Protein AF-A0A2N6BA89-F1 (afdb_monomer_lite)

Sequence (84 aa):
MSDVVYKKLAAHLDDLPGGFPSTESGVELKILKKLFSPEEAALAVKLTLIPEEAYVIAHRAGENIDKVKEKLHEMSRKGLIYSI

pLDDT: mean 93.54, std 5.65, range [59.25, 97.12]

Secondary structure (DSSP, 8-state):
-HHHHHHHHHHHHHTSTT-----TT-HHHHHHHHH--HHHHHHHTT--SS---HHHHHHHHTS-HHHHHHHHHHHHHTTSS---

Foldseek 3Di:
DLLVLLVLLQVLQCPDPVHRDADPVRVSSVVCVVQDDSVLSLLNSQDDPDDDDLVVSCVSSVHDSVVSVVSVVVCVVSVNDDDD

Radius of gyration: 12.63 Å; chains: 1; bounding box: 30×30×31 Å

Structure (mmCIF, N/CA/C/O backbone):
data_AF-A0A2N6BA89-F1
#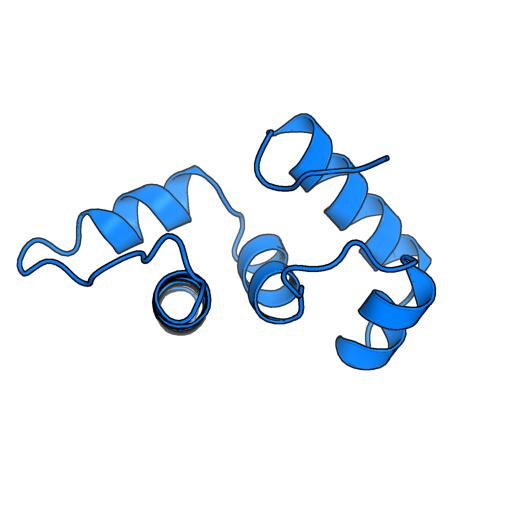
_entry.id   AF-A0A2N6BA89-F1
#
loop_
_atom_site.group_PDB
_atom_site.id
_atom_site.type_symbol
_atom_site.label_atom_id
_atom_site.label_alt_id
_atom_site.label_comp_id
_atom_site.label_asym_id
_atom_site.label_entity_id
_atom_site.label_seq_id
_atom_site.pdbx_PDB_ins_code
_atom_site.Cartn_x
_atom_site.Cartn_y
_atom_site.Cartn_z
_atom_site.occupancy
_atom_site.B_iso_or_equiv
_atom_site.auth_seq_id
_atom_site.auth_comp_id
_atom_site.auth_asym_id
_atom_site.auth_atom_id
_atom_site.pdbx_PDB_model_num
ATOM 1 N N . MET A 1 1 ? 0.742 16.341 4.027 1.00 59.25 1 MET A N 1
ATOM 2 C CA . MET A 1 1 ? 0.860 15.668 2.710 1.00 59.25 1 MET A CA 1
ATOM 3 C C . MET A 1 1 ? 0.663 14.158 2.823 1.00 59.25 1 MET A C 1
ATOM 5 O O . MET A 1 1 ? -0.150 13.631 2.078 1.00 59.25 1 MET A O 1
ATOM 9 N N . SER A 1 2 ? 1.310 13.480 3.780 1.00 68.44 2 SER A N 1
ATOM 10 C CA . SER A 1 2 ? 1.138 12.039 4.054 1.00 68.44 2 SER A CA 1
ATOM 11 C C . SER A 1 2 ? -0.323 11.616 4.269 1.00 68.44 2 SER A C 1
ATOM 13 O O . SER A 1 2 ? -0.775 10.655 3.658 1.00 68.44 2 SER A O 1
ATOM 15 N N . ASP A 1 3 ? -1.102 12.379 5.041 1.00 81.25 3 ASP A N 1
ATOM 16 C CA . ASP A 1 3 ? -2.523 12.072 5.289 1.00 81.25 3 ASP A CA 1
ATOM 17 C C . ASP A 1 3 ? -3.389 12.025 4.028 1.00 81.25 3 ASP A C 1
ATOM 19 O O . ASP A 1 3 ? -4.351 11.263 3.970 1.00 81.25 3 ASP A O 1
ATOM 23 N N . VAL A 1 4 ? -3.046 12.808 3.003 1.00 92.62 4 VAL A N 1
ATOM 24 C CA . VAL A 1 4 ? -3.778 12.800 1.729 1.00 92.62 4 VAL A CA 1
ATOM 25 C C . VAL A 1 4 ? -3.526 11.493 0.980 1.00 92.62 4 VAL A C 1
ATOM 27 O O . VAL A 1 4 ? -4.448 10.956 0.374 1.00 92.62 4 VAL A O 1
ATOM 30 N N . VAL A 1 5 ? -2.303 10.961 1.044 1.00 95.81 5 VAL A N 1
ATOM 31 C CA . VAL A 1 5 ? -1.947 9.691 0.396 1.00 95.81 5 VAL A CA 1
ATOM 32 C C . VAL A 1 5 ? -2.696 8.531 1.046 1.00 95.81 5 VAL A C 1
ATOM 34 O O . VAL A 1 5 ? -3.314 7.744 0.338 1.00 95.81 5 VAL A O 1
ATOM 37 N N . TYR A 1 6 ? -2.741 8.467 2.379 1.00 96.31 6 TYR A N 1
ATOM 38 C CA . TYR A 1 6 ? -3.470 7.398 3.071 1.00 96.31 6 TYR A CA 1
ATOM 39 C C . TYR A 1 6 ? -4.984 7.470 2.861 1.00 96.31 6 TYR A C 1
ATOM 41 O O . TYR A 1 6 ? -5.623 6.433 2.745 1.00 96.31 6 TYR A O 1
ATOM 49 N N . LYS A 1 7 ? -5.563 8.673 2.748 1.00 95.38 7 LYS A N 1
ATOM 50 C CA . LYS A 1 7 ? -6.979 8.829 2.378 1.00 95.38 7 LYS A CA 1
ATOM 51 C C . LYS A 1 7 ? -7.266 8.331 0.962 1.00 95.38 7 LYS A C 1
ATOM 53 O O . LYS A 1 7 ? -8.277 7.675 0.749 1.00 95.38 7 LYS A O 1
ATOM 58 N N . LYS A 1 8 ? -6.370 8.609 0.008 1.00 96.06 8 LYS A N 1
ATOM 59 C CA . LYS A 1 8 ? -6.473 8.070 -1.357 1.00 96.06 8 LYS A CA 1
ATOM 60 C C . LYS A 1 8 ? -6.352 6.550 -1.371 1.00 96.06 8 LYS A C 1
ATOM 62 O O . LYS A 1 8 ? -7.100 5.908 -2.093 1.00 96.06 8 LYS A O 1
ATOM 67 N N . LEU A 1 9 ? -5.448 5.992 -0.566 1.00 96.44 9 LEU A N 1
ATOM 68 C CA . LEU A 1 9 ? -5.313 4.546 -0.416 1.00 96.44 9 LEU A CA 1
ATOM 69 C C . LEU A 1 9 ? -6.573 3.921 0.178 1.00 96.44 9 LEU A C 1
ATOM 71 O O . LEU A 1 9 ? -7.061 2.947 -0.375 1.00 96.44 9 LEU A O 1
ATOM 75 N N . ALA A 1 10 ? -7.130 4.500 1.243 1.00 96.19 10 ALA A N 1
ATOM 76 C CA . ALA A 1 10 ? -8.373 4.011 1.831 1.00 96.19 10 ALA A CA 1
ATOM 77 C C . ALA A 1 10 ? -9.518 3.999 0.808 1.00 96.19 10 ALA A C 1
ATOM 79 O O . ALA A 1 10 ? -10.140 2.964 0.626 1.00 96.19 10 ALA A O 1
ATOM 80 N N . ALA A 1 11 ? -9.725 5.104 0.083 1.00 95.56 11 ALA A N 1
ATOM 81 C CA . ALA A 1 11 ? -10.748 5.179 -0.961 1.00 95.56 11 ALA A CA 1
ATOM 82 C C . ALA A 1 11 ? -10.513 4.156 -2.086 1.00 95.56 11 ALA A C 1
ATOM 84 O O . ALA A 1 11 ? -11.439 3.476 -2.503 1.00 95.56 11 ALA A O 1
ATOM 85 N N . HIS A 1 12 ? -9.264 3.996 -2.533 1.00 95.12 12 HIS A N 1
ATOM 86 C CA . HIS A 1 12 ? -8.923 3.013 -3.560 1.00 95.12 12 HIS A CA 1
ATOM 87 C C . HIS A 1 12 ? -9.218 1.574 -3.118 1.00 95.12 12 HIS A C 1
ATOM 89 O O . HIS A 1 12 ? -9.717 0.787 -3.914 1.00 95.12 12 HIS A O 1
ATOM 95 N N . LEU A 1 13 ? -8.917 1.228 -1.863 1.00 94.31 13 LEU A N 1
ATOM 96 C CA . LEU A 1 13 ? -9.234 -0.087 -1.305 1.00 94.31 13 LEU A CA 1
ATOM 97 C C . LEU A 1 13 ? -10.745 -0.281 -1.107 1.00 94.31 13 LEU A C 1
ATOM 99 O O . LEU A 1 13 ? -11.227 -1.401 -1.248 1.00 94.31 13 LEU A O 1
ATOM 103 N N . ASP A 1 14 ? -11.482 0.792 -0.812 1.00 95.44 14 ASP A N 1
ATOM 104 C CA . ASP A 1 14 ? -12.940 0.763 -0.654 1.00 95.44 14 ASP A CA 1
ATOM 105 C C . ASP A 1 14 ? -13.686 0.536 -1.975 1.00 95.44 14 ASP A C 1
ATOM 107 O O . ASP A 1 14 ? -14.708 -0.143 -1.996 1.0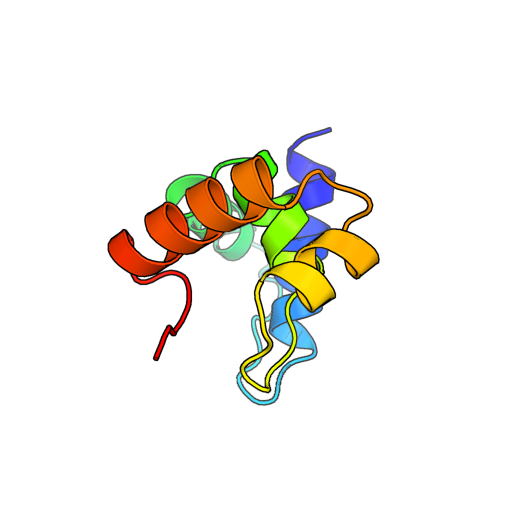0 95.44 14 ASP A O 1
ATOM 111 N N . ASP A 1 15 ? -13.117 1.000 -3.090 1.00 92.31 15 ASP A N 1
ATOM 112 C CA . ASP A 1 15 ? -13.638 0.748 -4.440 1.00 92.31 15 ASP A CA 1
ATOM 113 C C . ASP A 1 15 ? -13.414 -0.705 -4.922 1.00 92.31 15 ASP A C 1
ATOM 115 O O . ASP A 1 15 ? -13.968 -1.118 -5.947 1.00 92.31 15 ASP A O 1
ATOM 119 N N . LEU A 1 16 ? -12.598 -1.505 -4.221 1.00 90.38 16 LEU A N 1
ATOM 120 C CA . LEU A 1 16 ? -12.371 -2.912 -4.563 1.00 90.38 16 LEU A CA 1
ATOM 121 C C . LEU A 1 16 ? -13.494 -3.811 -4.012 1.00 90.38 16 LEU A C 1
ATOM 123 O O . LEU A 1 16 ? -14.078 -3.499 -2.978 1.00 90.38 16 LEU A O 1
ATOM 127 N N . PRO A 1 17 ? -13.745 -4.997 -4.608 1.00 86.62 17 PRO A N 1
ATOM 128 C CA . PRO A 1 17 ? -14.810 -5.913 -4.169 1.00 86.62 17 PRO A CA 1
ATOM 129 C C . PRO A 1 17 ? -14.762 -6.377 -2.697 1.00 86.62 17 PRO A C 1
ATOM 131 O O . PRO A 1 17 ? -15.708 -7.011 -2.238 1.00 86.62 17 PRO A O 1
ATOM 134 N N . GLY A 1 18 ? -13.677 -6.098 -1.963 1.00 84.81 18 GLY A N 1
ATOM 135 C CA . GLY A 1 18 ? -13.545 -6.373 -0.528 1.00 84.81 18 GLY A CA 1
ATOM 136 C C . GLY A 1 18 ? -13.921 -5.208 0.397 1.00 84.81 18 GLY A C 1
ATOM 137 O O . GLY A 1 18 ? -14.202 -5.456 1.568 1.00 84.81 18 GLY A O 1
ATOM 138 N N . GLY A 1 19 ? -13.955 -3.973 -0.113 1.00 89.31 19 GLY A N 1
ATOM 139 C CA . GLY A 1 19 ? -14.207 -2.763 0.668 1.00 89.31 19 GLY A CA 1
ATOM 140 C C . GLY A 1 19 ? -13.119 -2.429 1.701 1.00 89.31 19 GLY A C 1
ATOM 141 O O . GLY A 1 19 ? -12.337 -3.271 2.146 1.00 89.31 19 GLY A O 1
ATOM 142 N N . PHE A 1 20 ? -13.083 -1.167 2.120 1.00 93.62 20 PHE A N 1
ATOM 143 C CA . PHE A 1 20 ? -12.240 -0.645 3.192 1.00 93.62 20 PHE A CA 1
ATOM 144 C C . PHE A 1 20 ? -12.881 0.636 3.758 1.00 93.62 20 PHE A C 1
ATOM 146 O O . PHE A 1 20 ? -12.344 1.739 3.597 1.00 93.62 20 PHE A O 1
ATOM 153 N N . PRO A 1 21 ? -14.057 0.508 4.401 1.00 92.44 21 PRO A N 1
ATOM 154 C CA . PRO A 1 21 ? -14.930 1.641 4.672 1.00 92.44 21 PRO A CA 1
ATOM 155 C C . PRO A 1 21 ? -14.306 2.625 5.662 1.00 92.44 21 PRO A C 1
ATOM 157 O O . PRO A 1 21 ? -13.645 2.241 6.632 1.00 92.44 21 PRO A O 1
ATOM 160 N N . SER A 1 22 ? -14.575 3.917 5.456 1.00 92.19 22 SER A N 1
ATOM 161 C CA . SER A 1 22 ? -14.173 4.957 6.405 1.00 92.19 22 SER A CA 1
ATOM 162 C C . SER A 1 22 ? -14.863 4.776 7.756 1.00 92.19 22 SER A C 1
ATOM 164 O O . SER A 1 22 ? -16.045 4.428 7.807 1.00 92.19 22 SER A O 1
ATOM 166 N N . THR A 1 23 ? -14.167 5.090 8.850 1.00 92.31 23 THR A N 1
ATOM 167 C CA . THR A 1 23 ? -14.748 5.047 10.198 1.00 92.31 23 THR A CA 1
ATOM 168 C C . THR A 1 23 ? -14.710 6.420 10.855 1.00 92.31 23 THR A C 1
ATOM 170 O O . THR A 1 23 ? -13.786 7.201 10.634 1.00 92.31 23 THR A O 1
ATOM 173 N N . GLU A 1 24 ? -15.668 6.704 11.741 1.00 89.69 24 GLU A N 1
ATOM 174 C CA . GLU A 1 24 ? -15.688 7.964 12.505 1.00 89.69 24 GLU A CA 1
ATOM 175 C C . GLU A 1 24 ? -14.419 8.146 13.353 1.00 89.69 24 GLU A C 1
ATOM 177 O O . GLU A 1 24 ? -13.930 9.257 13.548 1.00 89.69 24 GLU A O 1
ATOM 182 N N . SER A 1 25 ? -13.845 7.036 13.827 1.00 91.88 25 SER A N 1
ATOM 183 C CA . SER A 1 25 ? -12.620 7.037 14.632 1.00 91.88 25 SER A CA 1
ATOM 184 C C . SER A 1 25 ? -11.329 7.243 13.821 1.00 91.88 25 SER A C 1
ATOM 186 O O . SER A 1 25 ? -10.262 7.468 14.409 1.00 91.88 25 SER A O 1
ATOM 188 N N . GLY A 1 26 ? -11.396 7.125 12.489 1.00 91.56 26 GLY A N 1
ATOM 189 C CA . GLY A 1 26 ? -10.240 7.145 11.592 1.00 91.56 26 GLY A CA 1
ATOM 190 C C . GLY A 1 26 ? -9.254 5.994 11.831 1.00 91.56 26 GLY A C 1
ATOM 191 O O . GLY A 1 26 ? -8.050 6.144 11.582 1.00 91.56 26 GLY A O 1
ATOM 192 N N . VAL A 1 27 ? -9.716 4.872 12.401 1.00 95.00 27 VAL A N 1
ATOM 193 C CA . VAL A 1 27 ? -8.857 3.720 12.724 1.00 95.00 27 VAL A CA 1
ATOM 194 C C . VAL A 1 27 ? -8.258 3.097 11.464 1.00 95.00 27 VAL A C 1
ATOM 196 O O . VAL A 1 27 ? -7.098 2.690 11.479 1.00 95.00 27 VAL A O 1
ATOM 199 N N . GLU A 1 28 ? -8.990 3.120 10.355 1.00 93.94 28 GLU A N 1
ATOM 200 C CA . GLU A 1 28 ? -8.574 2.630 9.046 1.00 93.94 28 GLU A CA 1
ATOM 201 C C . GLU A 1 28 ? -7.314 3.356 8.553 1.00 93.94 28 GLU A C 1
ATOM 203 O O . GLU A 1 28 ? -6.333 2.724 8.160 1.00 93.94 28 GLU A O 1
ATOM 208 N N . LEU A 1 29 ? -7.251 4.683 8.712 1.00 95.44 29 LEU A N 1
ATOM 209 C CA . LEU A 1 29 ? -6.070 5.466 8.341 1.00 95.44 29 LEU A CA 1
ATOM 210 C C . LEU A 1 29 ? -4.881 5.182 9.265 1.00 95.44 29 LEU A C 1
ATOM 212 O O . LEU A 1 29 ? -3.732 5.209 8.821 1.00 95.44 29 LEU A O 1
ATOM 216 N N . LYS A 1 30 ? -5.129 4.909 10.554 1.00 94.75 30 LYS A N 1
ATOM 217 C CA . LYS A 1 30 ? -4.072 4.511 11.501 1.00 94.75 30 LYS A CA 1
ATOM 218 C C . LYS A 1 30 ? -3.498 3.139 11.149 1.00 94.75 30 LYS A C 1
ATOM 220 O O . LYS A 1 30 ? -2.295 2.951 11.306 1.00 94.75 30 LYS A O 1
ATOM 225 N N . ILE A 1 31 ? -4.328 2.210 10.676 1.00 95.12 31 ILE A N 1
ATOM 226 C CA . ILE A 1 31 ? -3.892 0.895 10.191 1.00 95.12 31 ILE A CA 1
ATOM 227 C C . ILE A 1 31 ? -3.012 1.072 8.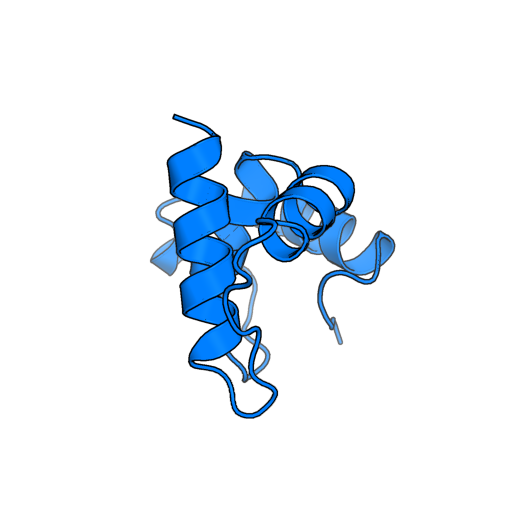950 1.00 95.12 31 ILE A C 1
ATOM 229 O O . ILE A 1 31 ? -1.872 0.612 8.954 1.00 95.12 31 ILE A O 1
ATOM 233 N N . LEU A 1 32 ? -3.469 1.824 7.943 1.00 96.12 32 LEU A N 1
ATOM 234 C CA . LEU A 1 32 ? -2.692 2.052 6.719 1.00 96.12 32 LEU A CA 1
ATOM 235 C C . LEU A 1 32 ? -1.324 2.687 6.995 1.00 96.12 32 LEU A C 1
ATOM 237 O O . LEU A 1 32 ? -0.325 2.238 6.446 1.00 96.12 32 LEU A O 1
ATOM 241 N N . LYS A 1 33 ? -1.248 3.663 7.907 1.00 95.94 33 LYS A N 1
ATOM 242 C CA . LYS A 1 33 ? 0.018 4.297 8.326 1.00 95.94 33 LYS A CA 1
ATOM 243 C C . LYS A 1 33 ? 1.001 3.358 9.024 1.00 95.94 33 LYS A C 1
ATOM 245 O O . LYS A 1 33 ? 2.188 3.662 9.074 1.00 95.94 33 LYS A O 1
ATOM 250 N N . LYS A 1 34 ? 0.513 2.279 9.642 1.00 96.12 34 LYS A N 1
ATOM 251 C CA . LYS A 1 34 ? 1.365 1.261 10.277 1.00 96.12 34 LYS A CA 1
ATOM 252 C C . LYS A 1 34 ? 1.866 0.229 9.274 1.00 96.12 34 LYS A C 1
ATOM 254 O O . LYS A 1 34 ? 2.918 -0.357 9.498 1.00 96.12 34 LYS A O 1
ATOM 259 N N . LEU A 1 35 ? 1.092 -0.008 8.220 1.00 96.31 35 LEU A N 1
ATOM 260 C CA . LEU A 1 35 ? 1.360 -1.033 7.220 1.00 96.31 35 LEU A CA 1
ATOM 261 C C . LEU A 1 35 ? 2.218 -0.507 6.065 1.00 96.31 35 LEU A C 1
ATOM 263 O O . LEU A 1 35 ? 3.156 -1.181 5.654 1.00 96.31 35 LEU A O 1
ATOM 267 N N . PHE A 1 36 ? 1.929 0.700 5.582 1.00 96.38 36 PHE A N 1
ATOM 268 C CA . PHE A 1 36 ? 2.564 1.292 4.409 1.00 96.38 36 PHE A CA 1
ATOM 269 C C . PHE A 1 36 ? 3.414 2.500 4.793 1.00 96.38 36 PHE A C 1
ATOM 271 O O . PHE A 1 36 ? 3.000 3.342 5.593 1.00 96.38 36 PHE A O 1
ATOM 278 N N . SER A 1 37 ? 4.567 2.642 4.146 1.00 95.88 37 SER A N 1
ATOM 279 C CA . SER A 1 37 ? 5.234 3.935 4.033 1.00 95.88 37 SER A CA 1
ATOM 280 C C . SER A 1 37 ? 4.417 4.877 3.128 1.00 95.88 37 SER A C 1
ATOM 282 O O . SER A 1 37 ? 3.597 4.419 2.326 1.00 95.88 37 SER A O 1
ATOM 284 N N . PRO A 1 38 ? 4.638 6.204 3.184 1.00 95.56 38 PRO A N 1
ATOM 285 C CA . PRO A 1 38 ? 3.962 7.134 2.278 1.00 95.56 38 PRO A CA 1
ATOM 286 C C . PRO A 1 38 ? 4.207 6.825 0.794 1.00 95.56 38 PRO A C 1
ATOM 288 O O . PRO A 1 38 ? 3.335 7.068 -0.035 1.00 95.56 38 PRO A O 1
ATOM 291 N N . GLU A 1 39 ? 5.380 6.290 0.460 1.00 94.44 39 GLU A N 1
ATOM 292 C CA . GLU A 1 39 ? 5.752 5.940 -0.912 1.00 94.44 39 GLU A CA 1
ATOM 293 C C . GLU A 1 39 ? 5.075 4.647 -1.366 1.00 94.44 39 GLU A C 1
ATOM 295 O O . GLU A 1 39 ? 4.550 4.585 -2.476 1.00 94.44 39 GLU A O 1
ATOM 300 N N . GLU A 1 40 ? 5.019 3.641 -0.491 1.00 96.19 40 GLU A N 1
ATOM 301 C CA . GLU A 1 40 ? 4.292 2.395 -0.751 1.00 96.19 40 GLU A CA 1
ATOM 302 C C . GLU A 1 40 ? 2.796 2.664 -0.900 1.00 96.19 40 GLU A C 1
ATOM 304 O O . GLU A 1 40 ? 2.165 2.144 -1.812 1.00 96.19 40 GLU A O 1
ATOM 309 N N . ALA A 1 41 ? 2.226 3.525 -0.053 1.00 96.81 41 ALA A N 1
ATOM 310 C CA . ALA A 1 41 ? 0.823 3.905 -0.146 1.00 96.81 41 ALA A CA 1
ATOM 311 C C . ALA A 1 41 ? 0.511 4.651 -1.454 1.00 96.81 41 ALA A C 1
ATOM 313 O O . ALA A 1 41 ? -0.545 4.443 -2.050 1.00 96.81 41 ALA A O 1
ATOM 314 N N . ALA A 1 42 ? 1.429 5.501 -1.925 1.00 95.88 42 ALA A N 1
ATOM 315 C CA . ALA A 1 42 ? 1.277 6.190 -3.203 1.00 95.88 42 ALA A CA 1
ATOM 316 C C . ALA A 1 42 ? 1.321 5.218 -4.393 1.00 95.88 42 ALA A C 1
ATOM 318 O O . ALA A 1 42 ? 0.537 5.377 -5.330 1.00 95.88 42 ALA A O 1
ATOM 319 N N . LEU A 1 43 ? 2.193 4.205 -4.334 1.00 96.44 43 LEU A N 1
ATOM 320 C CA . LEU A 1 43 ? 2.284 3.156 -5.347 1.00 96.44 43 LEU A CA 1
ATOM 321 C C . LEU A 1 43 ? 1.072 2.215 -5.304 1.00 96.44 43 LEU A C 1
ATOM 323 O O . LEU A 1 43 ? 0.527 1.881 -6.351 1.00 96.44 43 LEU A O 1
ATOM 327 N N . ALA A 1 44 ? 0.605 1.843 -4.111 1.00 96.00 44 ALA A N 1
ATOM 328 C CA . ALA A 1 44 ? -0.530 0.945 -3.910 1.00 96.00 44 ALA A CA 1
ATOM 329 C C . ALA A 1 44 ? -1.816 1.461 -4.575 1.00 96.00 44 ALA A C 1
ATOM 331 O O . ALA A 1 44 ? -2.534 0.685 -5.189 1.00 96.00 44 ALA A O 1
ATOM 332 N N . VAL A 1 45 ? -2.057 2.779 -4.555 1.00 95.69 45 VAL A N 1
ATOM 333 C CA . VAL A 1 45 ? -3.193 3.427 -5.252 1.00 95.69 45 VAL A CA 1
ATOM 334 C C . VAL A 1 45 ? -3.143 3.249 -6.781 1.00 95.69 45 VAL A C 1
ATOM 336 O O . VAL A 1 45 ? -4.122 3.512 -7.477 1.00 95.69 45 VAL A O 1
ATOM 339 N N . LYS A 1 46 ? -1.993 2.860 -7.343 1.00 95.19 46 LYS A N 1
ATOM 340 C CA . LYS A 1 46 ? -1.807 2.611 -8.781 1.00 95.19 46 LYS A CA 1
ATOM 341 C C . LYS A 1 46 ? -1.951 1.139 -9.156 1.00 95.19 46 LYS A C 1
ATOM 343 O O . LYS A 1 46 ? -1.908 0.826 -10.349 1.00 95.19 46 LYS A O 1
ATOM 348 N N . LEU A 1 47 ? -2.081 0.253 -8.176 1.00 94.62 47 LEU A N 1
ATOM 349 C CA . LEU A 1 47 ? -2.281 -1.166 -8.421 1.00 94.62 47 LEU A CA 1
ATOM 350 C C . LEU A 1 47 ? -3.725 -1.431 -8.838 1.00 94.62 47 LEU A C 1
ATOM 352 O O . LEU A 1 47 ? -4.612 -0.594 -8.679 1.00 94.62 47 LEU A O 1
ATOM 356 N N . THR A 1 48 ? -3.941 -2.591 -9.439 1.00 92.00 48 THR A N 1
ATOM 357 C CA . THR A 1 48 ? -5.272 -3.057 -9.813 1.00 92.00 48 THR A CA 1
ATOM 358 C C . THR A 1 48 ? -5.524 -4.419 -9.180 1.00 92.00 48 THR A C 1
ATOM 360 O O . THR A 1 48 ? -4.627 -5.027 -8.597 1.00 92.00 48 THR A O 1
ATOM 363 N N . LEU A 1 49 ? -6.766 -4.894 -9.269 1.00 88.38 49 LEU A N 1
ATOM 364 C CA . LEU A 1 49 ? -7.151 -6.203 -8.742 1.00 88.38 49 LEU A CA 1
ATOM 365 C C . LEU A 1 49 ? -6.441 -7.360 -9.467 1.00 88.38 49 LEU A C 1
ATOM 367 O O . LEU A 1 49 ? -6.278 -8.438 -8.901 1.00 88.38 49 LEU A O 1
ATOM 371 N N . ILE A 1 50 ? -6.055 -7.148 -10.727 1.00 90.88 50 ILE A N 1
ATOM 372 C CA . ILE A 1 50 ? -5.424 -8.164 -11.565 1.00 90.88 50 ILE A CA 1
ATOM 373 C C . ILE A 1 50 ? -3.903 -8.013 -11.430 1.00 90.88 50 ILE A C 1
ATOM 375 O O . ILE A 1 50 ? -3.411 -6.889 -11.517 1.00 90.88 50 ILE A O 1
ATOM 379 N N . PRO A 1 51 ? -3.142 -9.106 -11.231 1.00 91.62 51 PRO A N 1
ATOM 380 C CA . PRO A 1 51 ? -1.687 -9.047 -11.250 1.00 91.62 51 PRO A CA 1
ATOM 381 C C . PRO A 1 51 ? -1.166 -8.503 -12.581 1.00 91.62 51 PRO A C 1
ATOM 383 O O . PRO A 1 51 ? -1.582 -8.937 -13.655 1.00 91.62 51 PRO A O 1
ATOM 386 N N . GLU A 1 52 ? -0.236 -7.559 -12.499 1.00 94.62 52 GLU A N 1
ATOM 387 C CA . GLU A 1 52 ? 0.364 -6.904 -13.654 1.00 94.62 52 GLU A CA 1
ATOM 388 C C . GLU A 1 52 ? 1.882 -6.923 -13.548 1.00 94.62 52 GLU A C 1
ATOM 390 O O . GLU A 1 52 ? 2.457 -6.881 -12.460 1.00 94.62 52 GLU A O 1
ATOM 395 N N . GLU A 1 53 ? 2.536 -6.922 -14.703 1.00 95.38 53 GLU A N 1
ATOM 396 C CA . GLU A 1 53 ? 3.986 -6.843 -14.781 1.00 95.38 53 GLU A CA 1
ATOM 397 C C . GLU A 1 53 ? 4.507 -5.514 -14.220 1.00 95.38 53 GLU A C 1
ATOM 399 O O . GLU A 1 53 ? 3.947 -4.439 -14.465 1.00 95.38 53 GLU A O 1
ATOM 404 N N . ALA A 1 54 ? 5.652 -5.561 -13.533 1.00 95.12 54 ALA A N 1
ATOM 405 C CA . ALA A 1 54 ? 6.225 -4.390 -12.866 1.00 95.12 54 ALA A CA 1
ATOM 406 C C . ALA A 1 54 ? 6.464 -3.198 -13.814 1.00 95.12 54 ALA A C 1
ATOM 408 O O . ALA A 1 54 ? 6.364 -2.048 -13.390 1.00 95.12 54 ALA A O 1
ATOM 409 N N . TYR A 1 55 ? 6.747 -3.444 -15.100 1.00 96.25 55 TYR A N 1
ATOM 410 C CA . TYR A 1 55 ? 6.929 -2.371 -16.085 1.00 96.25 55 TYR A CA 1
ATOM 411 C C . TYR A 1 55 ? 5.623 -1.623 -16.393 1.00 96.25 55 TYR A C 1
ATOM 413 O O . TYR A 1 55 ? 5.653 -0.410 -16.599 1.00 96.25 55 TYR A O 1
ATOM 421 N N . VAL A 1 56 ? 4.480 -2.320 -16.393 1.00 97.06 56 VAL A N 1
ATOM 422 C CA . VAL A 1 56 ? 3.154 -1.722 -16.617 1.00 97.06 56 VAL A CA 1
ATOM 423 C C . VAL A 1 56 ? 2.808 -0.814 -15.444 1.00 97.06 56 VAL A C 1
ATOM 425 O O . VAL A 1 56 ? 2.419 0.341 -15.632 1.00 97.06 56 VAL A O 1
ATOM 428 N N . ILE A 1 57 ? 3.035 -1.314 -14.227 1.00 96.31 57 ILE A N 1
ATOM 429 C CA . ILE A 1 57 ? 2.833 -0.557 -12.990 1.00 96.31 57 ILE A CA 1
ATOM 430 C C . ILE A 1 57 ? 3.749 0.672 -12.968 1.00 96.31 57 ILE A C 1
ATOM 432 O O . ILE A 1 57 ? 3.285 1.776 -12.686 1.00 96.31 57 ILE A O 1
ATOM 436 N N . ALA A 1 58 ? 5.027 0.516 -13.325 1.00 96.38 58 ALA A N 1
ATOM 437 C CA . ALA A 1 58 ? 5.986 1.617 -13.360 1.00 96.38 58 ALA A CA 1
ATOM 438 C C . ALA A 1 58 ? 5.597 2.704 -14.367 1.00 96.38 58 ALA A C 1
ATOM 440 O O . ALA A 1 58 ? 5.624 3.891 -14.036 1.00 96.38 58 ALA A O 1
ATOM 441 N N . HIS A 1 59 ? 5.150 2.306 -15.561 1.00 96.69 59 HIS A N 1
ATOM 442 C CA . HIS A 1 59 ? 4.646 3.235 -16.567 1.00 96.69 59 HIS A CA 1
ATOM 443 C C . HIS A 1 59 ? 3.430 4.022 -16.054 1.00 96.69 59 HIS A C 1
ATOM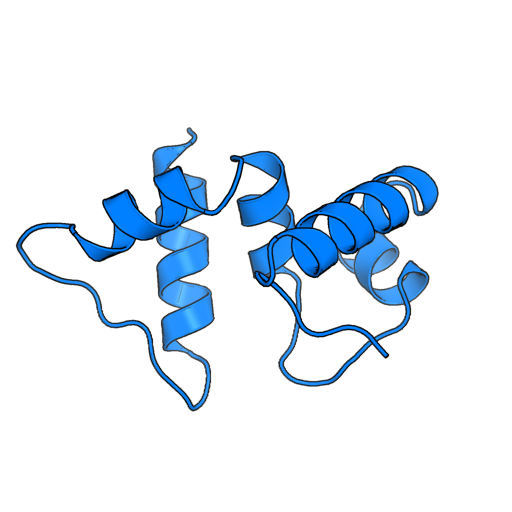 445 O O . HIS A 1 59 ? 3.391 5.244 -16.180 1.00 96.69 59 HIS A O 1
ATOM 451 N N . ARG A 1 60 ? 2.472 3.350 -15.399 1.00 95.38 60 ARG A N 1
ATOM 452 C CA . ARG A 1 60 ? 1.291 3.993 -14.796 1.00 95.38 60 ARG A CA 1
ATOM 453 C C . ARG A 1 60 ? 1.642 4.915 -13.627 1.00 95.38 60 ARG A C 1
ATOM 455 O O . ARG A 1 60 ? 0.986 5.939 -13.429 1.00 95.38 60 ARG A O 1
ATOM 462 N N . ALA A 1 61 ? 2.642 4.542 -12.835 1.00 93.75 61 ALA A N 1
ATOM 463 C CA . ALA A 1 61 ? 3.139 5.346 -11.726 1.00 93.75 61 ALA A CA 1
ATOM 464 C C 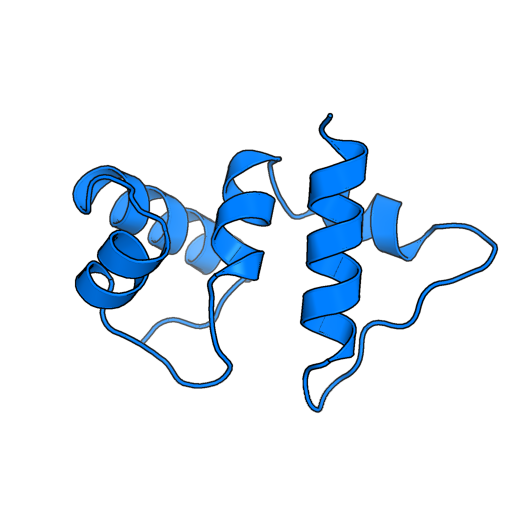. ALA A 1 61 ? 3.977 6.548 -12.200 1.00 93.75 61 ALA A C 1
ATOM 466 O O . ALA A 1 61 ? 4.138 7.502 -11.444 1.00 93.75 61 ALA A O 1
ATOM 467 N N . GLY A 1 62 ? 4.483 6.526 -13.439 1.00 95.38 62 GLY A N 1
ATOM 468 C CA . GLY A 1 62 ? 5.448 7.513 -13.927 1.00 95.38 62 GLY A CA 1
ATOM 469 C C . GLY A 1 62 ? 6.795 7.418 -13.202 1.00 95.38 62 GLY A C 1
ATOM 470 O O . GLY A 1 62 ? 7.511 8.412 -13.098 1.00 95.38 62 GLY A O 1
ATOM 471 N N . GLU A 1 63 ? 7.126 6.239 -12.669 1.00 94.88 63 GLU A N 1
ATOM 472 C CA . GLU A 1 63 ? 8.336 5.983 -11.887 1.00 94.88 63 GLU A CA 1
ATOM 473 C C . GLU A 1 63 ? 9.307 5.064 -12.640 1.00 94.88 63 GLU A C 1
ATOM 475 O O . GLU A 1 63 ? 8.949 4.345 -13.573 1.00 94.88 63 GLU A O 1
ATOM 480 N N . ASN A 1 64 ? 10.574 5.083 -12.224 1.00 96.75 64 ASN A N 1
ATOM 481 C CA . ASN A 1 64 ? 11.584 4.173 -12.750 1.00 96.75 64 ASN A CA 1
ATOM 482 C C . ASN A 1 64 ? 11.263 2.716 -12.354 1.00 96.75 64 ASN A C 1
ATOM 484 O O . ASN A 1 64 ? 10.931 2.439 -11.201 1.00 96.75 64 ASN A O 1
ATOM 488 N N . ILE A 1 65 ? 11.404 1.791 -13.308 1.00 97.00 65 ILE A N 1
ATOM 489 C CA . ILE A 1 65 ? 11.052 0.376 -13.128 1.00 97.00 65 ILE A CA 1
ATOM 490 C C . ILE A 1 65 ? 11.826 -0.308 -11.998 1.00 97.00 65 ILE A C 1
ATOM 492 O O . ILE A 1 65 ? 11.233 -1.104 -11.276 1.00 97.00 65 ILE A O 1
ATOM 496 N N . ASP A 1 66 ? 13.109 -0.001 -11.807 1.00 96.81 66 ASP A N 1
ATOM 497 C CA . ASP A 1 66 ? 13.931 -0.655 -10.785 1.00 96.81 66 ASP A CA 1
ATOM 498 C C . ASP A 1 66 ? 13.466 -0.251 -9.385 1.00 96.81 66 ASP A C 1
ATOM 500 O O . ASP A 1 66 ? 13.266 -1.108 -8.525 1.00 96.81 66 ASP A O 1
ATOM 504 N N . LYS A 1 67 ? 13.153 1.038 -9.197 1.00 95.81 67 LYS A N 1
ATOM 505 C CA . LYS A 1 67 ? 12.554 1.545 -7.951 1.00 95.81 67 LYS A CA 1
ATOM 506 C C . LYS A 1 67 ? 11.190 0.921 -7.672 1.00 95.81 67 LYS A C 1
ATOM 508 O O . LYS A 1 67 ? 10.873 0.597 -6.532 1.00 95.81 67 LYS A O 1
ATOM 513 N N . VAL A 1 68 ? 10.365 0.762 -8.706 1.00 96.69 68 VAL A N 1
ATOM 514 C CA . VAL A 1 68 ? 9.039 0.149 -8.566 1.00 96.69 68 VAL A CA 1
ATOM 515 C C . VAL A 1 68 ? 9.167 -1.329 -8.214 1.00 96.69 68 VAL A C 1
ATOM 517 O O . VAL A 1 68 ? 8.483 -1.782 -7.305 1.00 96.69 68 VAL A O 1
ATOM 520 N N . LYS A 1 69 ? 10.074 -2.072 -8.856 1.00 96.50 69 LYS A N 1
ATOM 521 C CA . LYS A 1 69 ? 10.346 -3.478 -8.521 1.00 96.50 69 LYS A CA 1
ATOM 522 C C . LYS A 1 69 ? 10.789 -3.648 -7.073 1.00 96.50 69 LYS A C 1
ATOM 524 O O . LYS A 1 69 ? 10.272 -4.528 -6.393 1.00 96.50 69 LYS A O 1
ATOM 529 N N . GLU A 1 70 ? 11.708 -2.806 -6.606 1.00 96.50 70 GLU A N 1
ATOM 530 C CA . GLU A 1 70 ? 12.175 -2.824 -5.218 1.00 96.50 70 GLU A CA 1
ATOM 531 C C . GLU A 1 70 ? 11.009 -2.610 -4.241 1.00 96.50 70 GLU A C 1
ATOM 533 O O . GLU A 1 70 ? 10.774 -3.451 -3.373 1.00 96.50 70 GLU A O 1
ATOM 538 N N . LYS A 1 71 ? 10.199 -1.563 -4.453 1.00 96.12 71 LYS A N 1
ATOM 539 C CA . LYS A 1 71 ? 9.017 -1.274 -3.624 1.00 96.12 71 LYS A CA 1
ATOM 540 C C . LYS A 1 71 ? 7.985 -2.405 -3.651 1.00 96.12 71 LYS A C 1
ATOM 542 O O . LYS A 1 71 ? 7.501 -2.814 -2.601 1.00 96.12 71 LYS A O 1
ATOM 547 N N . LEU A 1 72 ? 7.651 -2.938 -4.830 1.00 96.31 72 LEU A N 1
ATOM 548 C CA . LEU A 1 72 ? 6.706 -4.055 -4.963 1.00 96.31 72 LEU A CA 1
ATOM 549 C C . LEU A 1 72 ? 7.210 -5.296 -4.219 1.00 96.31 72 LEU A C 1
ATOM 551 O O . LEU A 1 72 ? 6.446 -5.952 -3.512 1.00 96.31 72 LEU A O 1
ATOM 555 N N . HIS A 1 73 ? 8.505 -5.591 -4.320 1.00 96.31 73 HIS A N 1
ATOM 556 C CA . HIS A 1 73 ? 9.116 -6.700 -3.600 1.00 96.31 73 HIS A CA 1
ATOM 557 C C . HIS A 1 73 ? 9.039 -6.505 -2.075 1.00 96.31 73 HIS A C 1
ATOM 559 O O . HIS A 1 73 ? 8.664 -7.432 -1.356 1.00 96.31 73 HIS A O 1
ATOM 565 N N . GLU A 1 74 ? 9.319 -5.306 -1.559 1.00 96.69 74 GLU A N 1
ATOM 566 C CA . GLU A 1 74 ? 9.156 -5.003 -0.130 1.00 96.69 74 GLU A CA 1
ATOM 567 C C . GLU A 1 74 ? 7.705 -5.138 0.341 1.00 96.69 74 GLU A C 1
ATOM 569 O O . GLU A 1 74 ? 7.443 -5.776 1.365 1.00 96.69 74 GLU A O 1
ATOM 574 N N . MET A 1 75 ? 6.755 -4.597 -0.425 1.00 97.12 75 MET A N 1
ATOM 575 C CA . MET A 1 75 ? 5.326 -4.697 -0.128 1.00 97.12 75 MET A CA 1
ATOM 576 C C . MET A 1 75 ? 4.857 -6.155 -0.115 1.00 97.12 75 MET A C 1
ATOM 578 O O . MET A 1 75 ? 4.095 -6.548 0.770 1.00 97.12 75 MET A O 1
ATOM 582 N N . SER A 1 76 ? 5.347 -6.977 -1.046 1.00 96.25 76 SER A N 1
ATOM 583 C CA . SER A 1 76 ? 5.057 -8.411 -1.079 1.00 96.25 76 SER A CA 1
ATOM 584 C C . SER A 1 76 ? 5.617 -9.122 0.155 1.00 96.25 76 SER A C 1
ATOM 586 O O . SER A 1 76 ? 4.895 -9.866 0.818 1.00 96.25 76 SER A O 1
ATOM 588 N N . ARG A 1 77 ? 6.861 -8.821 0.557 1.00 96.62 77 ARG A N 1
ATOM 589 C CA . ARG A 1 77 ? 7.470 -9.386 1.776 1.00 96.62 77 ARG A CA 1
ATOM 590 C C . ARG A 1 77 ? 6.730 -9.008 3.059 1.00 96.62 77 ARG A C 1
ATOM 592 O O . ARG A 1 77 ? 6.734 -9.787 4.008 1.00 96.62 77 ARG A O 1
ATOM 599 N N . LYS A 1 78 ? 6.108 -7.829 3.098 1.00 95.81 78 LYS A N 1
ATOM 600 C CA . LYS A 1 78 ? 5.255 -7.376 4.210 1.00 95.81 78 LYS A CA 1
ATOM 601 C C . LYS A 1 78 ? 3.849 -7.993 4.185 1.00 95.81 78 LYS A C 1
ATOM 603 O O . LYS A 1 78 ? 3.094 -7.792 5.131 1.00 95.81 78 LYS A O 1
ATOM 608 N N . GLY A 1 79 ? 3.484 -8.716 3.123 1.00 95.25 79 GLY A N 1
ATOM 609 C CA . GLY A 1 79 ? 2.138 -9.257 2.924 1.00 95.25 79 GLY A CA 1
ATOM 610 C C . GLY A 1 79 ? 1.099 -8.199 2.541 1.00 95.25 79 GLY A C 1
ATOM 611 O O . GLY A 1 79 ? -0.094 -8.429 2.710 1.00 95.25 79 GLY A O 1
ATOM 612 N N . LEU A 1 80 ? 1.537 -7.034 2.052 1.00 94.88 80 LEU A N 1
ATOM 613 C CA . LEU A 1 80 ? 0.650 -5.933 1.657 1.00 94.88 80 LEU A CA 1
ATOM 614 C C . LEU A 1 80 ? 0.058 -6.132 0.265 1.00 94.88 80 LEU A C 1
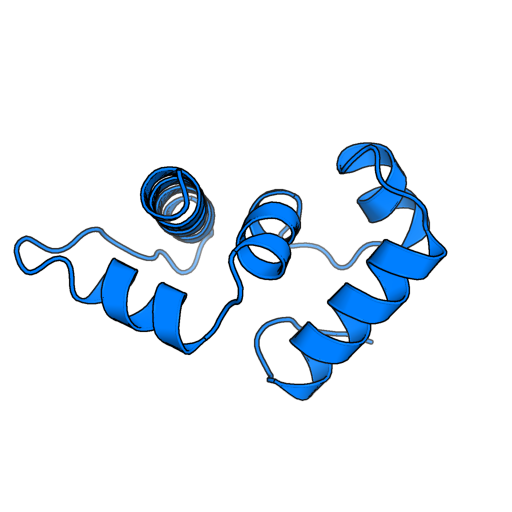ATOM 616 O O . LEU A 1 80 ? -1.010 -5.603 -0.029 1.00 94.88 80 LEU A O 1
ATOM 620 N N . ILE A 1 81 ? 0.771 -6.863 -0.592 1.00 94.06 81 ILE A N 1
ATOM 621 C CA . ILE A 1 81 ? 0.338 -7.203 -1.944 1.00 94.06 81 ILE A CA 1
ATOM 622 C C . ILE A 1 81 ? 0.606 -8.675 -2.225 1.00 94.06 81 ILE A C 1
ATOM 624 O O . ILE A 1 81 ? 1.520 -9.283 -1.662 1.00 94.06 81 ILE A O 1
ATOM 628 N N . TYR A 1 82 ? -0.182 -9.224 -3.138 1.00 91.31 82 TYR A N 1
ATOM 629 C CA . TYR A 1 82 ? 0.039 -10.546 -3.698 1.00 91.31 82 TYR A CA 1
ATOM 630 C C . TYR A 1 82 ? 1.024 -10.461 -4.874 1.00 91.31 82 TYR A C 1
ATOM 632 O O . TYR A 1 82 ? 0.939 -9.538 -5.682 1.00 91.31 82 TYR A O 1
ATOM 640 N N . SER A 1 83 ? 1.954 -11.411 -4.961 1.00 88.62 83 SER A N 1
ATOM 641 C CA . SER A 1 83 ? 2.927 -11.536 -6.055 1.00 88.62 83 SER A CA 1
ATOM 642 C C . SER A 1 83 ? 3.034 -13.003 -6.458 1.00 88.62 83 SER A C 1
ATOM 644 O O . SER A 1 83 ? 3.013 -13.870 -5.581 1.00 88.62 83 SER A O 1
ATOM 646 N N . ILE A 1 84 ? 3.164 -13.260 -7.762 1.00 82.38 84 ILE A N 1
ATOM 647 C CA . ILE A 1 84 ? 3.359 -14.586 -8.375 1.00 82.38 84 ILE A CA 1
ATOM 648 C C . ILE A 1 84 ? 4.548 -14.589 -9.321 1.00 82.38 84 ILE A C 1
ATOM 650 O O . ILE A 1 84 ? 4.919 -13.484 -9.775 1.00 82.38 84 ILE A O 1
#